Protein AF-A0A7Z9UQJ9-F1 (afdb_monomer_lite)

Foldseek 3Di:
DWDFDDPPADDPPAAKDWPDPADKDWDDQPVCVVPPDWGWIKGQAKTKIKGQADFAKKKKKWKKAFPDDWFFKWKAKPNRTFRGGDIHYSDIDIDIDMDGDDPRMIIIIIHTPDHPGMMITTTMDMDGDDDD

Sequence (132 aa):
MGISVNVDTLYQGQGYGWVTDTQRQLFTSPQRRDQTDLDGICSNQDGVFRVDLPNGRYIVTSTHCNQEQPSKIDLIANGKRYIRNLTLNQHPVTTSYSITITDQKLIQVIHPRQTGKGWGWLNCTIKPMSTE

Secondary structure (DSSP, 8-state):
-EE---TT-B--SSSEEE------EEEE-GGGTTSS--EEEEESSPEEEEEE--SEEEEEEEEEE-SSS-EEEEEEETTEEEEEEEEE-SS-EEEEEEEEESSSEEEEEEEESSTT--EEEEEEEEEEPP--

Radius of gyration: 14.19 Å; chains: 1; bounding box: 37×36×34 Å

pLDDT: mean 84.01, std 14.11, range [41.59, 97.56]

Structure (mmCIF, N/CA/C/O backbone):
data_AF-A0A7Z9UQJ9-F1
#
_entry.id   AF-A0A7Z9UQJ9-F1
#
loop_
_atom_site.group_PDB
_atom_site.id
_atom_site.type_symbol
_atom_site.label_atom_id
_atom_site.label_alt_id
_atom_site.label_comp_id
_atom_site.label_asym_id
_atom_site.label_entity_id
_atom_site.label_seq_id
_atom_site.pdbx_PDB_ins_code
_atom_site.Cartn_x
_atom_site.Cartn_y
_atom_site.Cartn_z
_atom_site.occupancy
_atom_site.B_iso_or_equiv
_atom_site.auth_seq_id
_atom_site.auth_comp_id
_atom_site.auth_asym_id
_atom_site.auth_atom_id
_atom_site.pdbx_PDB_model_num
ATOM 1 N N . MET A 1 1 ? 2.880 8.473 12.421 1.00 51.88 1 MET A N 1
ATOM 2 C CA . MET A 1 1 ? 3.870 7.383 12.524 1.00 51.88 1 MET A CA 1
ATOM 3 C C . MET A 1 1 ? 4.433 7.113 11.133 1.00 51.88 1 MET A C 1
ATOM 5 O O . MET A 1 1 ? 3.650 6.967 10.199 1.00 51.88 1 MET A O 1
ATOM 9 N N . GLY A 1 2 ? 5.755 7.135 10.961 1.00 53.16 2 GLY A N 1
ATOM 10 C CA . GLY A 1 2 ? 6.391 6.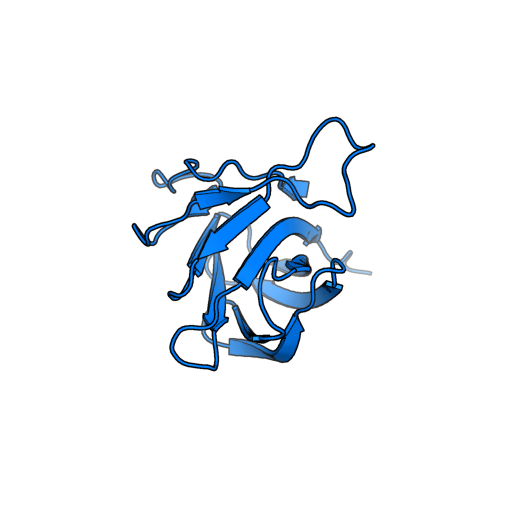639 9.733 1.00 53.16 2 GLY A CA 1
ATOM 11 C C . GLY A 1 2 ? 6.653 5.147 9.893 1.00 53.16 2 GLY A C 1
ATOM 12 O O . GLY A 1 2 ? 7.183 4.762 10.931 1.00 53.16 2 GLY A O 1
ATOM 13 N N . ILE A 1 3 ? 6.236 4.320 8.933 1.00 56.62 3 ILE A N 1
ATOM 14 C CA . ILE A 1 3 ? 6.469 2.876 8.977 1.00 56.62 3 ILE A CA 1
ATOM 15 C C . ILE A 1 3 ? 7.552 2.548 7.943 1.00 56.62 3 ILE A C 1
ATOM 17 O O . ILE A 1 3 ? 7.341 2.698 6.737 1.00 56.62 3 ILE A O 1
ATOM 21 N N . SER A 1 4 ? 8.723 2.144 8.436 1.00 54.44 4 SER A N 1
ATOM 22 C CA . SER A 1 4 ? 9.757 1.481 7.638 1.00 54.44 4 SER A CA 1
ATOM 23 C C . SER A 1 4 ? 9.569 -0.014 7.847 1.00 54.44 4 SER A C 1
ATOM 25 O O . SER A 1 4 ? 9.494 -0.457 8.992 1.00 54.44 4 SER A O 1
ATOM 27 N N . VAL A 1 5 ? 9.383 -0.778 6.777 1.00 54.78 5 VAL A N 1
ATOM 28 C CA . VAL A 1 5 ? 8.952 -2.174 6.882 1.00 54.78 5 VAL A CA 1
ATOM 29 C C . VAL A 1 5 ? 9.960 -3.070 6.198 1.00 54.78 5 VAL A C 1
ATOM 31 O O . VAL A 1 5 ? 10.242 -2.915 5.014 1.00 54.78 5 VAL A O 1
ATOM 34 N N . ASN A 1 6 ? 10.451 -4.033 6.969 1.00 60.66 6 ASN A N 1
ATOM 35 C CA . ASN A 1 6 ? 11.258 -5.138 6.486 1.00 60.66 6 ASN A CA 1
ATOM 36 C C . ASN A 1 6 ? 10.349 -6.149 5.752 1.00 60.66 6 ASN A C 1
ATOM 38 O O . ASN A 1 6 ? 9.208 -6.369 6.174 1.00 60.66 6 ASN A O 1
ATOM 42 N N . VAL A 1 7 ? 10.842 -6.764 4.669 1.00 57.75 7 VAL A N 1
ATOM 43 C CA . VAL A 1 7 ? 10.127 -7.781 3.870 1.00 57.75 7 VAL A CA 1
ATOM 44 C C . VAL A 1 7 ? 9.514 -8.902 4.709 1.00 57.75 7 VAL A C 1
ATOM 46 O O . VAL A 1 7 ? 8.428 -9.383 4.373 1.00 57.75 7 VAL A O 1
ATOM 49 N N . ASP A 1 8 ? 10.159 -9.234 5.829 1.00 61.03 8 ASP A N 1
ATO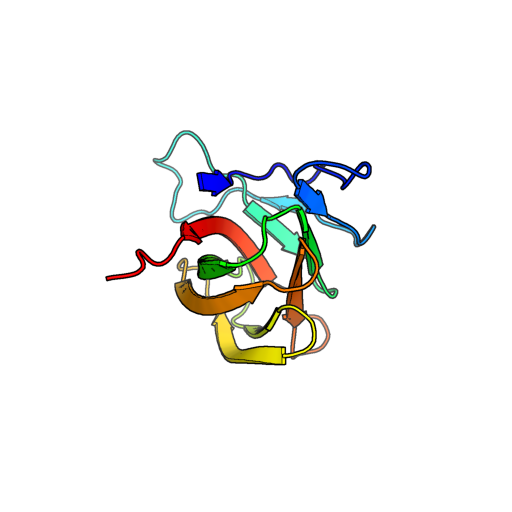M 50 C CA . ASP A 1 8 ? 9.789 -10.334 6.721 1.00 61.03 8 ASP A CA 1
ATOM 51 C C . ASP A 1 8 ? 8.874 -9.902 7.872 1.00 61.03 8 ASP A C 1
ATOM 53 O O . ASP A 1 8 ? 8.549 -10.706 8.747 1.00 61.03 8 ASP A O 1
ATOM 57 N N . THR A 1 9 ? 8.435 -8.637 7.910 1.00 69.50 9 THR A N 1
ATOM 58 C CA . THR A 1 9 ? 7.494 -8.187 8.947 1.00 69.50 9 THR A CA 1
ATOM 59 C C . THR A 1 9 ? 6.108 -8.753 8.652 1.00 69.50 9 THR A C 1
ATOM 61 O O . THR A 1 9 ? 5.262 -8.100 8.037 1.00 69.50 9 THR A O 1
ATOM 64 N N . LEU A 1 10 ? 5.888 -9.999 9.060 1.00 73.75 10 LEU A N 1
ATOM 65 C CA . LEU A 1 10 ? 4.598 -10.670 9.012 1.00 73.75 10 LEU A CA 1
ATOM 66 C C . LEU A 1 10 ? 3.668 -10.078 10.067 1.00 73.75 10 LEU A C 1
ATOM 68 O O . LEU A 1 10 ? 4.075 -9.786 11.192 1.00 73.75 10 LEU A O 1
ATOM 72 N N . TYR A 1 11 ? 2.397 -9.918 9.716 1.00 74.06 11 TYR A N 1
ATOM 73 C CA . TYR A 1 11 ? 1.403 -9.475 10.682 1.00 74.06 11 TYR A CA 1
ATOM 74 C C . TYR A 1 11 ? 1.095 -10.599 11.688 1.00 74.06 11 TYR A C 1
ATOM 76 O O . TYR A 1 11 ? 0.550 -11.636 11.315 1.00 74.06 11 TYR A O 1
ATOM 84 N N . GLN A 1 12 ? 1.400 -10.377 12.971 1.00 77.25 12 GLN A N 1
ATOM 85 C CA . GLN A 1 12 ? 1.244 -11.371 14.050 1.00 77.25 12 GLN A CA 1
ATOM 86 C C . GLN A 1 12 ? 0.036 -11.110 14.974 1.00 77.25 12 GLN A C 1
ATOM 88 O O . GLN A 1 12 ? 0.028 -11.523 16.129 1.00 77.25 12 GLN A O 1
ATOM 93 N N . GLY A 1 13 ? -0.995 -10.409 14.491 1.00 74.12 13 GLY A N 1
ATOM 94 C CA . GLY A 1 13 ? -2.212 -10.132 15.273 1.00 74.12 13 GLY A CA 1
ATOM 95 C C . GLY A 1 13 ? -2.196 -8.826 16.074 1.00 74.12 13 GLY A C 1
ATOM 96 O O . GLY A 1 13 ? -3.223 -8.468 16.641 1.00 74.12 13 GLY A O 1
ATOM 97 N N . GLN A 1 14 ? -1.070 -8.108 16.090 1.00 76.38 14 GLN A N 1
ATOM 98 C CA . GLN A 1 14 ? -0.948 -6.761 16.649 1.00 76.38 14 GLN A CA 1
ATOM 99 C C . GLN A 1 14 ? 0.074 -5.926 15.863 1.00 76.38 14 GLN A C 1
ATOM 101 O O . GLN A 1 14 ? 1.062 -6.460 15.356 1.00 76.38 14 GLN A O 1
ATOM 106 N N . GLY A 1 15 ? -0.135 -4.611 15.792 1.00 86.38 15 GLY A N 1
ATOM 107 C CA . GLY A 1 15 ? 0.819 -3.671 15.199 1.00 86.38 15 GLY A CA 1
ATOM 108 C C . GLY A 1 15 ? 0.663 -3.559 13.685 1.00 86.38 15 GLY A C 1
ATOM 109 O O . GLY A 1 15 ? -0.360 -3.079 13.204 1.00 86.38 15 GLY A O 1
ATOM 110 N N . TYR A 1 16 ? 1.680 -3.942 12.917 1.00 87.06 16 TYR A N 1
ATOM 111 C CA . TYR A 1 16 ? 1.648 -3.867 11.456 1.00 87.06 16 TYR A CA 1
ATOM 112 C C . TYR A 1 16 ? 2.426 -5.008 10.807 1.00 87.06 16 TYR A C 1
ATOM 114 O O . TYR A 1 16 ? 3.330 -5.572 11.417 1.00 87.06 16 TYR A O 1
ATOM 122 N N . GLY A 1 17 ? 2.087 -5.337 9.562 1.00 86.75 17 GLY A N 1
ATOM 123 C CA . GLY A 1 17 ? 2.817 -6.336 8.792 1.00 86.75 17 GLY A CA 1
ATOM 124 C C . GLY A 1 17 ? 2.109 -6.786 7.519 1.00 86.75 17 GLY A C 1
ATOM 125 O O . GLY A 1 17 ? 0.964 -6.419 7.238 1.00 86.75 17 GLY A O 1
ATOM 126 N N . TRP A 1 18 ? 2.804 -7.609 6.746 1.00 85.75 18 TRP A N 1
ATOM 127 C CA . TRP A 1 18 ? 2.269 -8.271 5.563 1.00 85.75 18 TRP A CA 1
ATOM 128 C C . TRP A 1 18 ? 1.357 -9.429 5.964 1.00 85.75 18 TRP A C 1
ATOM 130 O O . TRP A 1 18 ? 1.699 -10.234 6.828 1.00 85.75 18 TRP A O 1
ATOM 140 N N . VAL A 1 19 ? 0.181 -9.488 5.340 1.00 83.81 19 VAL A N 1
ATOM 141 C CA . VAL A 1 19 ? -0.811 -10.558 5.542 1.00 83.81 19 VAL A CA 1
ATOM 142 C C . VAL A 1 19 ? -0.635 -11.660 4.507 1.00 83.81 19 VAL A C 1
ATOM 144 O O . VAL A 1 19 ? -0.829 -12.834 4.800 1.00 83.81 19 VAL A O 1
ATOM 147 N N . THR A 1 20 ? -0.295 -11.288 3.276 1.00 73.25 20 THR A N 1
ATOM 148 C CA . THR A 1 20 ? -0.033 -12.258 2.217 1.00 73.25 20 THR A CA 1
ATOM 149 C C . THR A 1 20 ? 1.299 -12.956 2.449 1.00 73.25 20 THR A C 1
ATOM 151 O O . THR A 1 20 ? 2.275 -12.304 2.800 1.00 73.25 20 THR A O 1
ATOM 154 N N . ASP A 1 21 ? 1.391 -14.242 2.127 1.00 64.69 21 ASP A N 1
ATOM 155 C CA . ASP A 1 21 ? 2.668 -14.968 2.008 1.00 64.69 21 ASP A CA 1
ATOM 156 C C . ASP A 1 21 ? 3.236 -14.884 0.577 1.00 64.69 21 ASP A C 1
ATOM 158 O O . ASP A 1 21 ? 3.913 -15.776 0.078 1.00 64.69 21 ASP A O 1
ATOM 162 N N . THR A 1 22 ? 2.872 -13.825 -0.157 1.00 64.88 22 THR A N 1
ATOM 163 C CA . THR A 1 22 ? 3.349 -13.624 -1.527 1.00 64.88 22 THR A CA 1
ATOM 164 C C . THR A 1 22 ? 4.869 -13.595 -1.546 1.00 64.88 22 THR A C 1
ATOM 166 O O . THR A 1 22 ? 5.480 -12.976 -0.673 1.00 64.88 22 THR A O 1
ATOM 169 N N . GLN A 1 23 ? 5.470 -14.259 -2.542 1.00 67.19 23 GLN A N 1
ATOM 170 C CA . GLN A 1 23 ? 6.917 -14.234 -2.736 1.00 67.19 23 GLN A CA 1
ATOM 171 C C . GLN A 1 23 ? 7.333 -12.775 -2.930 1.00 67.19 23 GLN A C 1
ATOM 173 O O . GLN A 1 23 ? 7.045 -12.150 -3.958 1.00 67.19 23 GLN A O 1
ATOM 178 N N . ARG A 1 24 ? 7.934 -12.217 -1.881 1.00 77.12 24 ARG A N 1
ATOM 179 C CA . ARG A 1 24 ? 8.467 -10.864 -1.842 1.00 77.12 24 ARG A CA 1
ATOM 180 C C . ARG A 1 24 ? 9.971 -10.954 -1.726 1.00 77.12 24 ARG A C 1
ATOM 182 O O . ARG A 1 24 ? 10.492 -11.820 -1.030 1.00 77.12 24 ARG A O 1
ATOM 189 N N . GLN A 1 25 ? 10.654 -10.058 -2.417 1.00 77.31 25 GLN A N 1
ATOM 190 C CA . GLN A 1 25 ? 12.108 -9.994 -2.407 1.00 77.31 25 GLN A CA 1
ATOM 191 C C . GLN A 1 25 ? 12.541 -8.616 -1.931 1.00 77.31 25 GLN A C 1
ATOM 193 O O . GLN A 1 25 ? 11.917 -7.613 -2.290 1.00 77.31 25 GLN A O 1
ATOM 198 N N . LEU A 1 26 ? 13.597 -8.578 -1.117 1.00 76.19 26 LEU A N 1
ATOM 199 C CA . LEU A 1 26 ? 14.300 -7.334 -0.829 1.00 76.19 26 LEU A CA 1
ATOM 200 C C . LEU A 1 26 ? 15.008 -6.866 -2.090 1.00 76.19 26 LEU A C 1
ATOM 202 O O . LEU A 1 26 ? 15.568 -7.667 -2.841 1.00 76.19 26 LEU A O 1
ATOM 206 N N . PHE A 1 27 ? 15.016 -5.559 -2.294 1.00 74.31 27 PHE A N 1
ATOM 207 C CA . PHE A 1 27 ? 15.817 -4.954 -3.335 1.00 74.31 27 PHE A CA 1
ATOM 208 C C . PHE A 1 27 ? 16.363 -3.606 -2.893 1.00 74.31 27 PHE A C 1
ATOM 210 O O . PHE A 1 27 ? 15.663 -2.801 -2.284 1.00 74.31 27 PHE A O 1
ATOM 217 N N . THR A 1 28 ? 17.583 -3.293 -3.311 1.00 71.12 28 THR A N 1
ATOM 218 C CA . THR A 1 28 ? 18.135 -1.952 -3.135 1.00 71.12 28 THR A CA 1
ATOM 219 C C . THR A 1 28 ? 17.713 -1.073 -4.309 1.00 71.12 28 THR A C 1
ATOM 221 O O . THR A 1 28 ? 17.970 -1.386 -5.476 1.00 71.12 28 THR A O 1
ATOM 224 N N . SER A 1 29 ? 17.036 0.043 -4.031 1.00 69.12 29 SER A N 1
ATOM 225 C CA . SER A 1 29 ? 16.651 0.989 -5.082 1.00 69.12 29 SER A CA 1
ATOM 226 C C . SER A 1 29 ? 17.894 1.717 -5.625 1.00 69.12 29 SER A C 1
ATOM 228 O O . SER A 1 29 ? 18.535 2.450 -4.868 1.00 69.12 29 SER A O 1
ATOM 230 N N . PRO A 1 30 ? 18.234 1.611 -6.929 1.00 63.59 30 PRO A N 1
ATOM 231 C CA . PRO A 1 30 ? 19.453 2.216 -7.482 1.00 63.59 30 PRO A CA 1
ATOM 232 C C . PRO A 1 30 ? 19.509 3.740 -7.338 1.00 63.59 30 PRO A C 1
ATOM 234 O O . PRO A 1 30 ? 20.599 4.308 -7.356 1.00 63.59 30 PRO A O 1
ATOM 237 N N . GLN A 1 31 ? 18.336 4.370 -7.213 1.00 65.44 31 GLN A N 1
ATOM 238 C CA . GLN A 1 31 ? 18.117 5.815 -7.094 1.00 65.44 31 GLN A CA 1
ATOM 239 C C . GLN A 1 31 ? 18.182 6.320 -5.641 1.00 65.44 31 GLN A C 1
ATOM 241 O O . GLN A 1 31 ? 17.943 7.497 -5.389 1.00 65.44 31 GLN A O 1
ATOM 246 N N . ARG A 1 32 ? 18.452 5.435 -4.670 1.00 61.53 32 ARG A N 1
ATOM 247 C CA . ARG A 1 32 ? 18.608 5.772 -3.244 1.00 61.53 32 ARG A CA 1
ATOM 248 C C . ARG A 1 32 ? 19.922 5.250 -2.655 1.00 61.53 32 ARG A C 1
ATOM 250 O O . ARG A 1 32 ? 20.024 5.121 -1.446 1.00 61.53 32 ARG A O 1
ATOM 257 N N . ARG A 1 33 ? 20.926 4.969 -3.497 1.00 55.00 33 ARG A N 1
ATOM 258 C CA . ARG A 1 33 ? 22.218 4.384 -3.086 1.00 55.00 33 ARG A CA 1
ATOM 259 C C . ARG A 1 33 ? 22.961 5.169 -1.998 1.00 55.00 33 ARG A C 1
ATOM 261 O O . ARG A 1 33 ? 23.724 4.565 -1.259 1.00 55.00 33 ARG A O 1
ATOM 268 N N . ASP A 1 34 ? 22.692 6.467 -1.872 1.00 55.56 34 ASP A N 1
ATOM 269 C CA . ASP A 1 34 ? 23.322 7.340 -0.874 1.00 55.56 34 ASP A CA 1
ATOM 270 C C . ASP A 1 34 ? 22.526 7.429 0.447 1.00 55.56 34 ASP A C 1
ATOM 272 O O . ASP A 1 34 ? 22.916 8.150 1.364 1.00 55.56 34 ASP A O 1
ATOM 276 N N . GLN A 1 35 ? 21.393 6.721 0.558 1.00 55.69 35 GLN A N 1
ATOM 277 C CA . GLN A 1 35 ? 20.610 6.588 1.788 1.00 55.69 35 GLN A CA 1
ATOM 278 C C . GLN A 1 35 ? 20.927 5.225 2.419 1.00 55.69 35 GLN A C 1
ATOM 280 O O . GLN A 1 35 ? 20.682 4.185 1.818 1.00 55.69 35 GLN A O 1
ATOM 285 N N . THR A 1 36 ? 21.498 5.239 3.626 1.00 46.28 36 THR A N 1
ATOM 286 C CA . THR A 1 36 ? 21.995 4.056 4.364 1.00 46.28 36 THR A CA 1
ATOM 287 C C . THR A 1 36 ? 20.927 3.039 4.754 1.00 46.28 36 THR A C 1
ATOM 289 O O . THR A 1 36 ? 21.264 1.912 5.085 1.00 46.28 36 THR A O 1
ATOM 292 N N . ASP A 1 37 ? 19.661 3.420 4.674 1.00 50.44 37 ASP A N 1
ATOM 293 C CA . ASP A 1 37 ? 18.521 2.528 4.785 1.00 50.44 37 ASP A CA 1
ATOM 294 C C . ASP A 1 37 ? 17.674 2.759 3.544 1.00 50.44 37 ASP A C 1
ATOM 296 O O . ASP A 1 37 ? 17.425 3.916 3.197 1.00 50.44 37 ASP A O 1
ATOM 300 N N . LEU A 1 38 ? 17.244 1.683 2.887 1.00 56.66 38 LEU A N 1
ATOM 301 C CA . LEU A 1 38 ? 15.914 1.484 2.296 1.00 56.66 38 LEU A CA 1
ATOM 302 C C . LEU A 1 38 ? 16.023 0.388 1.234 1.00 56.66 38 LEU A C 1
ATOM 304 O O . LEU A 1 38 ? 15.917 0.631 0.025 1.00 56.66 38 LEU A O 1
ATOM 308 N N . ASP A 1 39 ? 16.201 -0.837 1.717 1.00 68.75 39 ASP A N 1
ATOM 309 C CA . ASP A 1 39 ? 15.747 -1.984 0.954 1.00 68.75 39 ASP A CA 1
ATOM 310 C C . ASP A 1 39 ? 14.228 -1.863 0.798 1.00 68.75 39 ASP A C 1
ATOM 312 O O . ASP A 1 39 ? 13.477 -1.699 1.762 1.00 68.75 39 ASP A O 1
ATOM 316 N N . GLY A 1 40 ? 13.783 -1.843 -0.450 1.00 77.62 40 GLY A N 1
ATOM 317 C CA . GLY A 1 40 ? 12.384 -1.969 -0.795 1.00 77.62 40 GLY A CA 1
ATOM 318 C C . GLY A 1 40 ? 11.991 -3.430 -0.845 1.00 77.62 40 GLY A C 1
ATOM 319 O O . GLY A 1 40 ? 12.835 -4.324 -0.881 1.00 77.62 40 GLY A O 1
ATOM 320 N N . ILE A 1 41 ? 10.692 -3.670 -0.923 1.00 85.69 41 ILE A N 1
ATOM 321 C CA . ILE A 1 41 ? 10.172 -5.008 -1.175 1.00 85.69 41 ILE A CA 1
ATOM 322 C C . ILE A 1 41 ? 9.437 -5.007 -2.502 1.00 85.69 41 ILE A C 1
ATOM 324 O O . ILE A 1 41 ? 8.695 -4.063 -2.796 1.00 85.69 41 ILE A O 1
ATOM 328 N N . CYS A 1 42 ? 9.630 -6.040 -3.307 1.00 86.88 42 CYS A N 1
ATOM 329 C CA . CYS A 1 42 ? 8.935 -6.171 -4.577 1.00 86.88 42 CYS A CA 1
ATOM 330 C C . CYS A 1 42 ? 8.165 -7.480 -4.686 1.00 86.88 42 CYS A C 1
ATOM 332 O O . CYS A 1 42 ? 8.509 -8.481 -4.060 1.00 86.88 42 CYS A O 1
ATOM 334 N N . SER A 1 43 ? 7.100 -7.457 -5.483 1.00 88.19 43 SER A N 1
ATOM 335 C CA . SER A 1 43 ? 6.363 -8.648 -5.898 1.00 88.19 43 SER A CA 1
ATOM 336 C C . SER A 1 43 ? 5.624 -8.381 -7.206 1.00 88.19 43 SER A C 1
ATOM 338 O O . SER A 1 43 ? 5.362 -7.234 -7.570 1.00 88.19 43 SER A O 1
ATOM 340 N N . ASN A 1 44 ? 5.262 -9.447 -7.914 1.00 89.56 44 ASN A N 1
ATOM 341 C CA . ASN A 1 44 ? 4.364 -9.408 -9.070 1.00 89.56 44 ASN A CA 1
ATOM 342 C C . ASN A 1 44 ? 2.935 -9.875 -8.751 1.00 89.56 44 ASN A C 1
ATOM 344 O O . ASN A 1 44 ? 2.079 -9.867 -9.635 1.00 89.56 44 ASN A O 1
ATOM 348 N N . GLN A 1 45 ? 2.678 -10.246 -7.497 1.00 90.56 45 GLN A N 1
ATOM 349 C CA . GLN A 1 45 ? 1.365 -10.613 -6.976 1.00 90.56 45 GLN A CA 1
ATOM 350 C C . GLN A 1 45 ? 0.779 -9.473 -6.138 1.00 90.56 45 GLN A C 1
ATOM 352 O O . GLN A 1 45 ? 1.463 -8.493 -5.839 1.00 90.56 45 GLN A O 1
ATOM 357 N N . ASP A 1 46 ? -0.481 -9.600 -5.726 1.00 91.88 46 ASP A N 1
ATOM 358 C CA . ASP A 1 46 ? -1.094 -8.644 -4.806 1.00 91.88 46 ASP A CA 1
ATOM 359 C C . ASP A 1 46 ? -0.324 -8.597 -3.478 1.00 91.88 46 ASP A C 1
ATOM 361 O O . ASP A 1 46 ? -0.062 -9.621 -2.848 1.00 91.88 46 ASP A O 1
ATOM 365 N N . GLY A 1 47 ? 0.039 -7.395 -3.037 1.00 91.31 47 GLY A N 1
ATOM 366 C CA . GLY A 1 47 ? 0.610 -7.176 -1.711 1.00 91.31 47 GLY A CA 1
ATOM 367 C C . GLY A 1 47 ? -0.464 -6.712 -0.746 1.00 91.31 47 GLY A C 1
ATOM 368 O O . GLY A 1 47 ? -1.061 -5.668 -0.993 1.00 91.31 47 GLY A O 1
ATOM 369 N N . VAL A 1 48 ? -0.685 -7.430 0.358 1.00 92.12 48 VAL A N 1
ATOM 370 C CA . VAL A 1 48 ? -1.629 -7.006 1.405 1.00 92.12 48 VAL A CA 1
ATOM 371 C C . VAL A 1 48 ? -0.870 -6.640 2.673 1.00 92.12 48 VAL A C 1
ATOM 373 O O . VAL A 1 48 ? -0.306 -7.509 3.339 1.00 92.12 48 VAL A O 1
ATOM 376 N N . PHE A 1 49 ? -0.897 -5.357 3.023 1.00 90.75 49 PHE A N 1
ATOM 377 C CA . PHE A 1 49 ? -0.293 -4.812 4.232 1.00 90.75 49 PHE A CA 1
ATOM 378 C C . PHE A 1 49 ? -1.379 -4.384 5.218 1.00 90.75 49 PHE A C 1
ATOM 380 O O . PHE A 1 49 ? -2.310 -3.657 4.859 1.00 90.75 49 PHE A O 1
ATOM 387 N N . ARG A 1 50 ? -1.270 -4.838 6.466 1.00 92.62 50 ARG A N 1
ATOM 388 C CA . ARG A 1 50 ? -2.213 -4.528 7.539 1.00 92.62 50 ARG A CA 1
ATOM 389 C C . ARG A 1 50 ? -1.535 -3.710 8.628 1.00 92.62 50 ARG A C 1
ATOM 391 O O . ARG A 1 50 ? -0.396 -3.977 8.995 1.00 92.62 50 ARG A O 1
ATOM 398 N N . VAL A 1 51 ? -2.277 -2.751 9.168 1.00 91.56 51 VAL A N 1
ATOM 399 C CA . VAL A 1 51 ? -1.905 -1.944 10.331 1.00 91.56 51 VAL A CA 1
ATOM 400 C C . VAL A 1 51 ? -3.105 -1.874 11.263 1.00 91.56 51 VAL A C 1
ATOM 402 O O . VAL A 1 51 ? -4.190 -1.482 10.832 1.00 91.56 51 VAL A O 1
ATOM 405 N N . ASP A 1 52 ? -2.922 -2.222 12.528 1.00 92.56 52 ASP A N 1
ATOM 406 C CA . ASP A 1 52 ? -3.893 -1.909 13.569 1.00 92.56 52 ASP A CA 1
ATOM 407 C C . ASP A 1 52 ? -3.782 -0.418 13.888 1.00 92.56 52 ASP A C 1
ATOM 409 O O . ASP A 1 52 ? -2.707 0.111 14.184 1.00 92.56 52 ASP A O 1
ATOM 413 N N . LEU A 1 53 ? -4.895 0.288 13.726 1.00 92.44 53 LEU A N 1
ATOM 414 C CA . LEU A 1 53 ? -4.925 1.742 13.697 1.00 92.44 53 LEU A CA 1
ATOM 415 C C . LEU A 1 53 ? -6.236 2.219 14.321 1.00 92.44 53 LEU A C 1
ATOM 417 O O . LEU A 1 53 ? -7.283 1.796 13.840 1.00 92.44 53 LEU A O 1
ATOM 421 N N . PRO A 1 54 ? -6.222 3.085 15.350 1.00 94.06 54 PRO A N 1
ATOM 422 C CA . PRO A 1 54 ? -7.448 3.556 15.985 1.00 94.06 54 PRO A CA 1
ATOM 423 C C . PRO A 1 54 ? -8.441 4.170 14.996 1.00 94.06 54 PRO A C 1
ATOM 425 O O . PRO A 1 54 ? -8.084 4.623 13.908 1.00 94.06 54 PRO A O 1
ATOM 428 N N . ASN A 1 55 ? -9.707 4.215 15.402 1.00 95.88 55 ASN A N 1
ATOM 429 C CA . ASN A 1 55 ? -10.728 4.883 14.610 1.00 95.88 55 ASN A CA 1
ATOM 430 C C . ASN A 1 55 ? -10.420 6.378 14.496 1.00 95.88 55 ASN A C 1
ATOM 432 O O . ASN A 1 55 ? -10.056 7.027 15.475 1.00 95.88 55 ASN A O 1
ATOM 436 N N . GLY A 1 56 ? -10.575 6.927 13.295 1.00 95.25 56 GLY A N 1
ATOM 437 C CA . GLY A 1 56 ? -10.200 8.309 13.014 1.00 95.25 56 GLY A CA 1
ATOM 438 C C . GLY A 1 56 ? -9.957 8.566 11.534 1.00 95.25 56 GLY A C 1
ATOM 439 O O . GLY A 1 56 ? -10.091 7.672 10.698 1.00 95.25 56 GLY A O 1
ATOM 440 N N . ARG A 1 57 ? -9.606 9.807 11.195 1.00 96.38 57 ARG A N 1
ATOM 441 C CA . ARG A 1 57 ? -9.226 10.194 9.831 1.00 96.38 57 ARG A CA 1
ATOM 442 C C . ARG A 1 57 ? -7.713 10.279 9.714 1.00 96.38 57 ARG A C 1
ATOM 444 O O . ARG A 1 57 ? -7.056 10.857 10.575 1.00 96.38 57 ARG A O 1
ATOM 451 N N . TYR A 1 58 ? -7.174 9.735 8.631 1.00 96.00 58 TYR A N 1
ATOM 452 C CA . TYR A 1 58 ? -5.737 9.648 8.397 1.00 96.00 58 TYR A CA 1
ATOM 453 C C . TYR A 1 58 ? -5.385 10.010 6.959 1.00 96.00 58 TYR A C 1
ATOM 455 O O . TYR A 1 58 ? -6.163 9.760 6.038 1.00 96.00 58 TYR A O 1
ATOM 463 N N . ILE A 1 59 ? -4.180 10.542 6.771 1.00 96.19 59 ILE A N 1
ATOM 464 C CA . ILE A 1 59 ? -3.495 10.598 5.481 1.00 96.19 59 ILE A CA 1
ATOM 465 C C . ILE A 1 59 ? -2.513 9.433 5.438 1.00 96.19 59 ILE A C 1
ATOM 467 O O . ILE A 1 59 ? -1.642 9.307 6.305 1.00 96.19 59 ILE A O 1
ATOM 471 N N . VAL A 1 60 ? -2.663 8.596 4.418 1.00 94.88 60 VAL A N 1
ATOM 472 C CA . VAL A 1 60 ? -1.735 7.517 4.092 1.00 94.88 60 VAL A CA 1
ATOM 473 C C . VAL A 1 60 ? -0.885 7.977 2.921 1.00 94.88 60 VAL A C 1
ATOM 475 O O . VAL A 1 60 ? -1.427 8.333 1.878 1.00 94.88 60 VAL A O 1
ATOM 478 N N . THR A 1 61 ? 0.432 7.965 3.092 1.00 93.75 61 THR A N 1
ATOM 479 C CA . THR A 1 61 ? 1.421 8.305 2.068 1.00 93.75 61 THR A CA 1
ATOM 480 C C . THR A 1 61 ? 2.268 7.078 1.777 1.00 93.75 61 THR A C 1
ATOM 482 O O . THR A 1 61 ? 2.952 6.593 2.672 1.00 93.75 61 THR A O 1
ATOM 485 N N . SER A 1 62 ? 2.248 6.588 0.541 1.00 91.81 62 SER A N 1
ATOM 486 C CA . SER A 1 62 ? 2.961 5.378 0.128 1.00 91.81 62 SER A CA 1
ATOM 487 C C . SER A 1 62 ? 3.898 5.673 -1.038 1.00 91.81 62 SER A C 1
ATOM 489 O O . SER A 1 62 ? 3.511 6.365 -1.988 1.00 91.81 62 SER A O 1
ATOM 491 N N . THR A 1 63 ? 5.125 5.154 -0.969 1.00 91.31 63 THR A N 1
ATOM 492 C CA . THR A 1 63 ? 6.138 5.329 -2.018 1.00 91.31 63 THR A CA 1
ATOM 493 C C . THR A 1 63 ? 6.433 4.012 -2.711 1.00 91.31 63 THR A C 1
ATOM 495 O O . THR A 1 63 ? 6.769 3.017 -2.068 1.00 91.31 63 THR A O 1
ATOM 498 N N . HIS A 1 64 ? 6.361 4.037 -4.038 1.00 91.94 64 HIS A N 1
ATOM 499 C CA . HIS A 1 64 ? 6.528 2.868 -4.889 1.00 91.94 64 HIS A CA 1
ATOM 500 C C . HI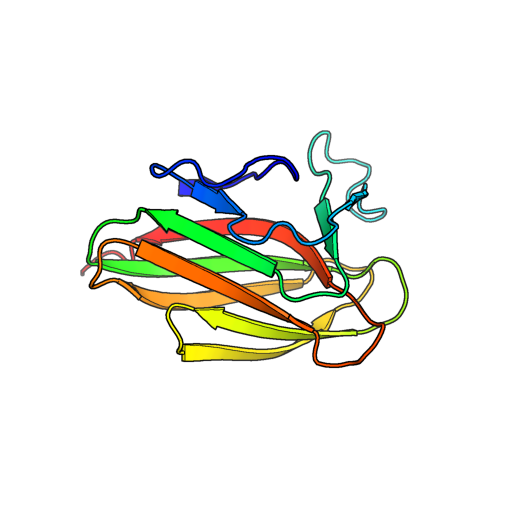S A 1 64 ? 7.537 3.125 -6.002 1.00 91.94 64 HIS A C 1
ATOM 502 O O . HIS A 1 64 ? 7.731 4.260 -6.425 1.00 91.94 64 HIS A O 1
ATOM 508 N N . CYS A 1 65 ? 8.145 2.070 -6.522 1.00 90.75 65 CYS A N 1
ATOM 509 C CA . CYS A 1 65 ? 8.920 2.108 -7.760 1.00 90.75 65 CYS A CA 1
ATOM 510 C C . CYS A 1 65 ? 8.778 0.771 -8.491 1.00 90.75 65 CYS A C 1
ATOM 512 O O . CYS A 1 65 ? 8.078 -0.126 -8.029 1.00 90.75 65 CYS A O 1
ATOM 514 N N . ASN A 1 66 ? 9.415 0.629 -9.643 1.00 88.00 66 ASN A N 1
ATOM 515 C CA . ASN A 1 66 ? 9.621 -0.662 -10.281 1.00 88.00 66 ASN A CA 1
ATOM 516 C C . ASN A 1 66 ? 11.055 -0.721 -10.814 1.00 88.00 66 ASN A C 1
ATOM 518 O O . ASN A 1 66 ? 11.493 0.210 -11.485 1.00 88.00 66 ASN A O 1
ATOM 522 N N . GLN A 1 67 ? 11.787 -1.786 -10.491 1.00 77.31 67 GLN A N 1
ATOM 523 C CA . GLN A 1 67 ? 13.178 -1.955 -10.915 1.00 77.31 67 GLN A CA 1
ATOM 524 C C . GLN A 1 67 ? 13.315 -2.394 -12.375 1.00 77.31 67 GLN A C 1
ATOM 526 O O . GLN A 1 67 ? 14.324 -2.094 -13.014 1.00 77.31 67 GLN A O 1
ATOM 531 N N . GLU A 1 68 ? 12.304 -3.084 -12.896 1.00 79.12 68 GLU A N 1
ATOM 532 C CA . GLU A 1 68 ? 12.327 -3.657 -14.235 1.00 79.12 68 GLU A CA 1
ATOM 533 C C . GLU A 1 68 ? 11.716 -2.679 -15.253 1.00 79.12 68 GLU A C 1
ATOM 535 O O . GLU A 1 68 ? 12.180 -1.552 -15.433 1.00 79.12 68 GLU A O 1
ATOM 540 N N . GLN A 1 69 ? 10.659 -3.102 -15.944 1.00 83.00 69 GLN A N 1
ATOM 541 C CA . GLN A 1 69 ? 9.943 -2.294 -16.919 1.00 83.00 69 GLN A CA 1
ATOM 542 C C . GLN A 1 69 ? 8.838 -1.470 -16.258 1.00 83.00 69 GLN A C 1
ATOM 544 O O . GLN A 1 69 ? 8.247 -1.926 -15.281 1.00 83.00 69 GLN A O 1
ATOM 549 N N . PRO A 1 70 ? 8.438 -0.331 -16.851 1.00 88.50 70 PRO A N 1
ATOM 550 C CA . PRO A 1 70 ? 7.284 0.419 -16.383 1.00 88.50 70 PRO A CA 1
ATOM 551 C C . PRO A 1 70 ? 6.053 -0.468 -16.176 1.00 88.50 70 PRO A C 1
ATOM 553 O O . PRO A 1 70 ? 5.678 -1.258 -17.059 1.00 88.50 70 PRO A O 1
ATOM 556 N N . SER A 1 71 ? 5.421 -0.325 -15.015 1.00 93.88 71 SER A N 1
ATOM 557 C CA . SER A 1 71 ? 4.215 -1.061 -14.630 1.00 93.88 71 SER A CA 1
ATOM 558 C C . SER A 1 71 ? 3.142 -0.118 -14.107 1.00 93.88 71 SER A C 1
ATOM 560 O O . SER A 1 71 ? 3.360 1.089 -13.975 1.00 93.88 71 SER A O 1
ATOM 562 N N . LYS A 1 72 ? 1.949 -0.655 -13.852 1.00 95.88 72 LYS A N 1
ATOM 563 C CA . LYS A 1 72 ? 0.844 0.101 -13.270 1.00 95.88 72 LYS A CA 1
ATOM 564 C C . LYS A 1 72 ? 0.229 -0.652 -12.110 1.00 95.88 72 LYS A C 1
ATOM 566 O O . LYS A 1 72 ? -0.050 -1.845 -12.238 1.00 95.88 72 LYS A O 1
ATOM 571 N N . ILE A 1 73 ? -0.048 0.070 -11.031 1.00 96.50 73 ILE A N 1
ATOM 572 C CA . ILE A 1 73 ? -0.732 -0.466 -9.854 1.00 96.50 73 ILE A CA 1
ATOM 573 C C . ILE A 1 73 ? -2.004 0.308 -9.523 1.00 96.50 73 ILE A C 1
ATOM 575 O O . ILE A 1 73 ? -2.158 1.479 -9.881 1.00 96.50 73 ILE A O 1
ATOM 579 N N . ASP A 1 74 ? -2.894 -0.356 -8.797 1.00 97.38 74 ASP A N 1
ATOM 580 C CA . ASP A 1 74 ? -3.944 0.281 -8.012 1.00 97.38 74 ASP A CA 1
ATOM 581 C C . ASP A 1 74 ? -3.588 0.199 -6.519 1.00 97.38 74 ASP A C 1
ATOM 583 O O . ASP A 1 74 ? -3.050 -0.811 -6.060 1.00 97.38 74 ASP A O 1
ATOM 587 N N . LEU A 1 75 ? -3.933 1.246 -5.762 1.00 97.19 75 LEU A N 1
ATOM 588 C CA . LEU A 1 75 ? -3.920 1.225 -4.298 1.00 97.19 75 LEU A CA 1
ATOM 589 C C . LEU A 1 75 ? -5.354 1.173 -3.786 1.00 97.19 75 LEU A C 1
ATOM 591 O O . LEU A 1 75 ? -6.161 2.082 -4.028 1.00 97.19 75 LEU A O 1
ATOM 595 N N . ILE A 1 76 ? -5.661 0.096 -3.074 1.00 97.44 76 ILE A N 1
ATOM 596 C CA . ILE A 1 76 ? -6.970 -0.169 -2.485 1.00 97.44 76 ILE A CA 1
ATOM 597 C C . ILE A 1 76 ? -6.784 -0.191 -0.972 1.00 97.44 76 ILE A C 1
ATOM 599 O O . ILE A 1 76 ? -5.879 -0.848 -0.478 1.00 97.44 76 ILE A O 1
ATOM 603 N N . ALA A 1 77 ? -7.617 0.528 -0.230 1.00 96.81 77 ALA A N 1
ATOM 604 C CA . ALA A 1 77 ? -7.574 0.547 1.224 1.00 96.81 77 ALA A CA 1
ATOM 605 C C . ALA A 1 77 ? -8.961 0.263 1.798 1.00 96.81 77 ALA A C 1
ATOM 607 O O . ALA A 1 77 ? -9.937 0.889 1.382 1.00 96.81 77 ALA A O 1
ATOM 608 N N . ASN A 1 78 ? -9.050 -0.703 2.717 1.00 96.69 78 ASN A N 1
ATOM 609 C CA . ASN A 1 78 ? -10.303 -1.171 3.327 1.00 96.69 78 ASN A CA 1
ATOM 610 C C . ASN A 1 78 ? -11.424 -1.405 2.289 1.00 96.69 78 ASN A C 1
ATOM 612 O O . ASN A 1 78 ? -12.552 -0.950 2.448 1.00 96.69 78 ASN A O 1
ATOM 616 N N . GLY A 1 79 ? -11.086 -2.066 1.175 1.00 94.81 79 GLY A N 1
ATOM 617 C CA . GLY A 1 79 ? -12.023 -2.391 0.091 1.00 94.81 79 GLY A CA 1
ATOM 618 C C . GLY A 1 79 ? -12.333 -1.249 -0.887 1.00 94.81 79 GLY A C 1
ATOM 619 O O . GLY A 1 79 ? -12.935 -1.494 -1.932 1.00 94.81 79 GLY A O 1
ATOM 620 N N . LYS A 1 80 ? -11.886 -0.014 -0.621 1.00 97.06 80 LYS A N 1
ATOM 621 C CA . LYS A 1 80 ? -12.076 1.135 -1.518 1.00 97.06 80 LYS A CA 1
ATOM 622 C C . LYS A 1 80 ? -10.808 1.436 -2.312 1.00 97.06 80 LYS A C 1
ATOM 624 O O . LYS A 1 80 ? -9.729 1.586 -1.750 1.00 97.06 80 LYS A O 1
ATOM 629 N N . ARG A 1 81 ? -10.930 1.580 -3.633 1.00 97.12 81 ARG A N 1
ATOM 630 C CA . ARG A 1 81 ? -9.820 2.014 -4.495 1.00 97.12 81 ARG A CA 1
ATOM 631 C C . ARG A 1 81 ? -9.598 3.523 -4.349 1.00 97.12 81 ARG A C 1
ATOM 633 O O . ARG A 1 81 ? -10.525 4.295 -4.587 1.00 97.12 81 ARG A O 1
ATOM 640 N N . TYR A 1 82 ? -8.382 3.926 -3.986 1.00 97.56 82 TYR A N 1
ATOM 641 C CA . TYR A 1 82 ? -8.002 5.329 -3.774 1.00 97.56 82 TYR A CA 1
ATOM 642 C C . TYR A 1 82 ? -7.131 5.876 -4.895 1.00 97.5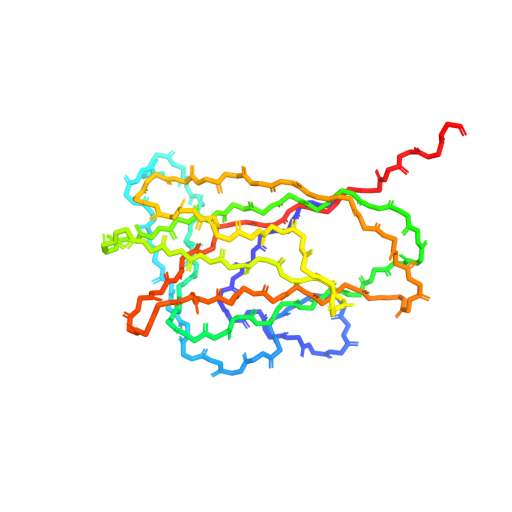6 82 TYR A C 1
ATOM 644 O O . TYR A 1 82 ? -7.416 6.943 -5.430 1.00 97.56 82 TYR A O 1
ATOM 652 N N . ILE A 1 83 ? -6.100 5.126 -5.281 1.00 97.06 83 ILE A N 1
ATOM 653 C CA . ILE A 1 83 ? -5.245 5.471 -6.415 1.00 97.06 83 ILE A CA 1
ATOM 654 C C . ILE A 1 83 ? -5.476 4.423 -7.492 1.00 97.06 83 ILE A C 1
ATOM 656 O O . ILE A 1 83 ? -5.413 3.222 -7.225 1.00 97.06 83 ILE A O 1
ATOM 660 N N . ARG A 1 84 ? -5.772 4.877 -8.710 1.00 96.12 84 ARG A N 1
ATOM 661 C CA . ARG A 1 84 ? -5.982 4.008 -9.866 1.00 96.12 84 ARG A CA 1
ATOM 662 C C . ARG A 1 84 ? -4.889 4.255 -10.889 1.00 96.12 84 ARG A C 1
ATOM 664 O O . ARG A 1 84 ? -4.619 5.407 -11.218 1.00 96.12 84 ARG A O 1
ATOM 671 N N . ASN A 1 85 ? -4.367 3.181 -11.472 1.00 95.00 85 ASN A N 1
ATOM 672 C CA . ASN A 1 85 ? -3.483 3.246 -12.632 1.00 95.00 85 ASN A CA 1
ATOM 673 C C . ASN A 1 85 ? -2.199 4.064 -12.390 1.00 95.00 85 ASN A C 1
ATOM 675 O O . ASN A 1 85 ? -1.743 4.764 -13.295 1.00 95.00 85 ASN A O 1
ATOM 679 N N . LEU A 1 86 ? -1.632 3.985 -11.181 1.00 96.06 86 LEU A N 1
ATOM 680 C CA . LEU A 1 86 ? -0.374 4.646 -10.844 1.00 96.06 86 LEU A CA 1
ATOM 681 C C . LEU A 1 86 ? 0.756 4.020 -11.658 1.00 96.06 86 LEU A C 1
ATOM 683 O O . LEU A 1 86 ? 1.032 2.832 -11.506 1.00 96.06 86 LEU A O 1
ATOM 687 N N . THR A 1 87 ? 1.401 4.813 -12.509 1.00 95.19 87 THR A N 1
ATOM 688 C CA . THR A 1 87 ? 2.559 4.368 -13.288 1.00 95.19 87 THR A CA 1
ATOM 689 C C . THR A 1 87 ? 3.791 4.301 -12.395 1.00 95.19 87 THR A C 1
ATOM 691 O O . THR A 1 87 ? 4.182 5.304 -11.799 1.00 95.19 87 THR A O 1
ATOM 694 N N . LEU A 1 88 ? 4.415 3.129 -12.338 1.00 93.44 88 LEU A N 1
ATOM 695 C CA . LEU A 1 88 ? 5.673 2.894 -11.644 1.00 93.44 88 LEU A CA 1
ATOM 696 C C . LEU A 1 88 ? 6.809 2.824 -12.653 1.00 93.44 88 LEU A C 1
ATOM 698 O O . LEU A 1 88 ? 6.711 2.124 -13.659 1.00 93.44 88 LEU A O 1
ATOM 702 N N . ASN A 1 89 ? 7.894 3.520 -12.338 1.00 89.44 89 ASN A N 1
ATOM 703 C CA . ASN A 1 89 ? 9.155 3.487 -13.066 1.00 89.44 89 ASN A CA 1
ATOM 704 C C . ASN A 1 89 ? 10.290 3.233 -12.061 1.00 89.44 89 ASN A C 1
ATOM 706 O O . ASN 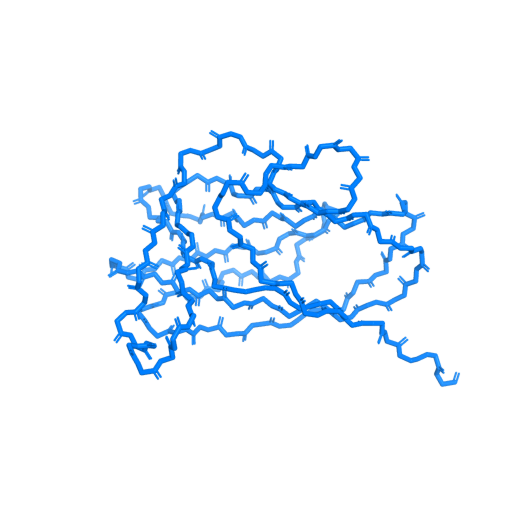A 1 89 ? 10.052 3.108 -10.859 1.00 89.44 89 ASN A O 1
ATOM 710 N N . GLN A 1 90 ? 11.535 3.240 -12.534 1.00 86.25 90 GLN A N 1
ATOM 711 C CA . GLN A 1 90 ? 12.717 3.122 -11.671 1.00 86.25 90 GLN A CA 1
ATOM 712 C C . GLN A 1 90 ? 12.852 4.273 -10.662 1.00 86.25 90 GLN A C 1
ATOM 714 O O . GLN A 1 90 ? 13.461 4.106 -9.608 1.00 86.25 90 GLN A O 1
ATOM 719 N N . HIS A 1 91 ? 12.250 5.428 -10.954 1.00 86.62 91 HIS A N 1
ATOM 720 C CA . HIS A 1 91 ? 12.173 6.543 -10.018 1.00 86.62 91 HIS A CA 1
ATOM 721 C C . HIS A 1 91 ? 11.047 6.319 -8.999 1.00 86.62 91 HIS A C 1
ATOM 723 O O . HIS A 1 91 ? 9.922 6.012 -9.407 1.00 86.62 91 HIS A O 1
ATOM 729 N N . PRO A 1 92 ? 11.312 6.503 -7.692 1.00 88.62 92 PRO A N 1
ATOM 730 C CA . PRO A 1 92 ? 10.280 6.456 -6.667 1.00 88.62 92 PRO A CA 1
ATOM 731 C C . PRO A 1 92 ? 9.154 7.459 -6.926 1.00 88.62 92 PRO A C 1
ATOM 733 O O . PRO A 1 92 ? 9.398 8.644 -7.142 1.00 88.62 92 PRO A O 1
ATOM 736 N N . VAL A 1 93 ? 7.918 6.983 -6.840 1.00 91.50 93 VAL A N 1
ATOM 737 C CA . VAL A 1 93 ? 6.697 7.776 -6.935 1.00 91.50 93 VAL A CA 1
ATOM 738 C C . VAL A 1 93 ? 5.980 7.707 -5.595 1.00 91.50 93 VAL A C 1
ATOM 740 O O . VAL A 1 93 ? 5.622 6.626 -5.124 1.00 91.50 93 VAL A O 1
ATOM 743 N N . THR A 1 94 ? 5.766 8.864 -4.978 1.00 92.19 94 THR A N 1
ATOM 744 C CA . THR A 1 94 ? 5.035 8.994 -3.714 1.00 92.19 94 THR A CA 1
ATOM 745 C C . THR A 1 94 ? 3.610 9.452 -3.989 1.00 92.19 94 THR A C 1
ATOM 747 O O . THR A 1 94 ? 3.386 10.421 -4.712 1.00 92.19 94 THR A O 1
ATOM 750 N N . THR A 1 95 ? 2.637 8.766 -3.394 1.00 94.94 95 THR A N 1
ATOM 751 C CA . THR A 1 95 ? 1.214 9.119 -3.487 1.00 94.94 95 THR A CA 1
ATOM 752 C C . THR A 1 95 ? 0.594 9.187 -2.104 1.00 94.94 95 THR A C 1
ATOM 754 O O . THR A 1 95 ? 1.039 8.488 -1.195 1.00 94.94 95 THR A O 1
ATOM 757 N N . SER A 1 96 ? -0.438 10.017 -1.952 1.00 95.88 96 SER A N 1
ATOM 758 C CA . SER A 1 96 ? -1.157 10.178 -0.690 1.00 95.88 96 SER A CA 1
ATOM 759 C C . SER A 1 96 ? -2.664 10.092 -0.896 1.00 95.88 96 SER A C 1
ATOM 761 O O . SER A 1 96 ? -3.175 10.558 -1.914 1.00 95.88 96 SER A O 1
ATOM 763 N N . TYR A 1 97 ? -3.380 9.538 0.079 1.00 96.75 97 TYR A N 1
ATOM 764 C CA . TYR A 1 97 ? -4.842 9.543 0.120 1.00 96.75 97 TYR A CA 1
ATOM 765 C C . TYR A 1 97 ? -5.368 9.651 1.555 1.00 96.75 97 TYR A C 1
ATOM 767 O O . TYR A 1 97 ? -4.729 9.198 2.504 1.00 96.75 97 TYR A O 1
ATOM 775 N N . SER A 1 98 ? -6.553 10.245 1.705 1.00 96.62 98 SER A N 1
ATOM 776 C CA . SER A 1 98 ? -7.243 10.366 2.992 1.00 96.62 98 SER A CA 1
ATOM 777 C C . SER A 1 98 ? -8.235 9.223 3.199 1.00 96.62 98 SER A C 1
ATOM 779 O O . SER A 1 98 ? -9.048 8.933 2.319 1.00 96.62 98 SER A O 1
ATOM 781 N N . ILE A 1 99 ? -8.215 8.600 4.374 1.00 95.94 99 ILE A N 1
ATOM 782 C CA . ILE A 1 99 ? -9.104 7.492 4.744 1.00 95.94 99 ILE A CA 1
ATOM 783 C C . ILE A 1 99 ? -9.676 7.690 6.150 1.00 95.94 99 ILE A C 1
ATOM 785 O O . ILE A 1 99 ? -8.995 8.185 7.045 1.00 95.94 99 ILE A O 1
ATOM 789 N N . THR A 1 100 ? -10.932 7.282 6.338 1.00 96.69 100 THR A N 1
ATOM 790 C CA . THR A 1 100 ? -11.559 7.144 7.657 1.00 96.69 100 THR A CA 1
ATOM 791 C C . THR A 1 100 ? -11.479 5.684 8.087 1.00 96.69 100 THR A C 1
ATOM 793 O O . THR A 1 100 ? -11.927 4.804 7.354 1.00 96.69 100 THR A O 1
ATOM 796 N N . ILE A 1 101 ? -10.929 5.431 9.269 1.00 96.69 101 ILE A N 1
ATOM 797 C CA . ILE A 1 101 ? -10.867 4.115 9.902 1.00 96.69 101 ILE A CA 1
ATOM 798 C C . ILE A 1 101 ? -12.025 3.979 10.887 1.00 96.69 101 ILE A C 1
ATOM 800 O O . ILE A 1 101 ? -12.207 4.837 11.751 1.00 96.69 101 ILE A O 1
ATOM 804 N N . THR A 1 102 ? -12.798 2.905 10.743 1.00 95.69 102 THR A N 1
ATOM 805 C CA . THR A 1 102 ? -13.958 2.580 11.596 1.00 95.69 102 THR A CA 1
ATOM 806 C C . THR A 1 102 ? -13.804 1.258 12.345 1.00 95.69 102 THR A C 1
ATOM 808 O O . THR A 1 102 ? -14.445 1.063 13.375 1.00 95.69 102 THR A O 1
ATOM 811 N N . ASP A 1 103 ? -12.922 0.381 11.861 1.00 94.56 103 ASP A N 1
ATOM 812 C CA . ASP A 1 103 ? -12.803 -1.006 12.324 1.00 94.56 103 ASP A CA 1
ATOM 813 C C . ASP A 1 103 ? -11.439 -1.269 12.978 1.00 94.56 103 ASP A C 1
ATOM 815 O O . ASP A 1 103 ? -10.909 -2.378 12.911 1.00 94.56 103 ASP A O 1
ATOM 819 N N . GLN A 1 104 ? -10.838 -0.218 13.544 1.00 95.06 104 GLN A N 1
ATOM 820 C CA . GLN A 1 104 ? -9.537 -0.236 14.219 1.00 95.06 104 GLN A CA 1
ATOM 821 C C . GLN A 1 104 ? -8.376 -0.807 13.378 1.00 95.06 104 GLN A C 1
ATOM 823 O O . GLN A 1 104 ? -7.366 -1.268 13.911 1.00 95.06 104 GLN A O 1
ATOM 828 N N . LYS A 1 105 ? -8.506 -0.787 12.047 1.00 94.31 105 LYS A N 1
ATOM 829 C CA . LYS A 1 105 ? -7.503 -1.329 11.127 1.00 94.31 105 LYS A CA 1
ATOM 830 C C . LYS A 1 105 ? -7.489 -0.622 9.780 1.00 94.31 105 LYS A C 1
ATOM 832 O O . LYS A 1 105 ? -8.528 -0.245 9.229 1.00 94.31 105 LYS A O 1
ATOM 837 N N . LEU A 1 106 ? -6.296 -0.542 9.213 1.00 95.12 106 LEU A N 1
ATOM 838 C CA . LEU A 1 106 ? -6.046 -0.261 7.809 1.00 95.12 106 LEU A CA 1
ATOM 839 C C . LEU A 1 106 ? -5.543 -1.540 7.137 1.00 95.12 106 LEU A C 1
ATOM 841 O O . LEU A 1 106 ? -4.580 -2.151 7.593 1.00 95.12 106 LEU A O 1
ATOM 845 N N . ILE A 1 107 ? -6.161 -1.911 6.023 1.00 95.25 107 ILE A N 1
ATOM 846 C CA . ILE A 1 107 ? -5.678 -2.935 5.099 1.00 95.25 107 ILE A CA 1
ATOM 847 C C . ILE A 1 107 ? -5.426 -2.239 3.769 1.00 95.25 107 ILE A C 1
ATOM 849 O O . ILE A 1 107 ? -6.378 -1.793 3.127 1.00 95.25 107 ILE A O 1
ATOM 853 N N . GLN A 1 108 ? -4.163 -2.136 3.368 1.00 94.94 108 GLN A N 1
ATOM 854 C CA . GLN A 1 108 ? -3.750 -1.608 2.075 1.00 94.94 108 GLN A CA 1
ATOM 855 C C . GLN A 1 108 ? -3.379 -2.764 1.144 1.00 94.94 108 GLN A C 1
ATOM 857 O O . GLN A 1 108 ? -2.571 -3.621 1.493 1.00 94.94 108 GLN A O 1
ATOM 862 N N . VAL A 1 109 ? -3.962 -2.767 -0.049 1.00 95.06 109 VAL A N 1
ATOM 863 C CA . VAL A 1 109 ? -3.667 -3.708 -1.125 1.00 95.06 109 VAL A CA 1
ATOM 864 C C . VAL A 1 109 ? -2.971 -2.964 -2.257 1.00 95.06 109 VAL A C 1
ATOM 866 O O . VAL A 1 109 ? -3.481 -1.953 -2.753 1.00 95.06 109 VAL A O 1
ATOM 869 N N . ILE A 1 110 ? -1.816 -3.485 -2.662 1.00 94.81 110 ILE A N 1
ATOM 870 C CA . ILE A 1 110 ? -1.079 -3.081 -3.857 1.00 94.81 110 ILE A CA 1
ATOM 871 C C . ILE A 1 110 ? -1.408 -4.101 -4.943 1.00 94.81 110 ILE A C 1
ATOM 873 O O . ILE A 1 110 ? -0.974 -5.248 -4.859 1.00 94.81 110 ILE A O 1
ATOM 87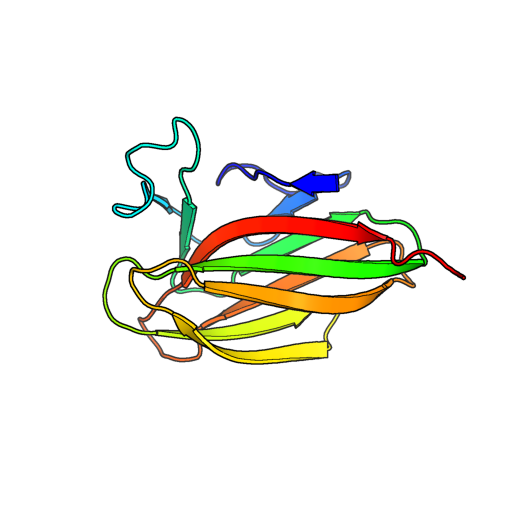7 N N . HIS A 1 111 ? -2.187 -3.687 -5.940 1.00 94.56 111 HIS A N 1
ATOM 878 C CA . HIS A 1 111 ? -2.663 -4.576 -6.999 1.00 94.56 111 HIS A CA 1
ATOM 879 C C . HIS A 1 111 ? -1.981 -4.244 -8.337 1.00 94.56 111 HIS A C 1
ATOM 881 O O . HIS A 1 111 ? -2.268 -3.182 -8.908 1.00 94.56 111 HIS A O 1
ATOM 887 N N . PRO A 1 112 ? -1.084 -5.099 -8.863 1.00 93.81 112 PRO A N 1
ATOM 888 C CA . PRO A 1 112 ? -0.540 -4.933 -10.203 1.00 93.81 112 PRO A CA 1
ATOM 889 C C . PRO A 1 112 ? -1.614 -5.146 -11.275 1.00 93.81 112 PRO A C 1
ATOM 891 O O . PRO A 1 112 ? -2.335 -6.137 -11.289 1.00 93.81 112 PRO A O 1
ATOM 894 N N . ARG A 1 113 ? -1.710 -4.206 -12.221 1.00 93.50 113 ARG A N 1
ATOM 895 C CA . ARG A 1 113 ? -2.738 -4.229 -13.280 1.00 93.50 113 ARG A CA 1
ATOM 896 C C . ARG A 1 113 ? -2.341 -5.023 -14.521 1.00 93.50 113 ARG A C 1
ATOM 898 O O . ARG A 1 113 ? -3.124 -5.116 -15.464 1.00 93.50 113 ARG A O 1
ATOM 905 N N . GLN A 1 114 ? -1.099 -5.481 -14.582 1.00 91.19 114 GLN A N 1
ATOM 906 C CA . GLN A 1 114 ? -0.506 -6.073 -15.772 1.00 91.19 114 GLN A CA 1
ATOM 907 C C . GLN A 1 114 ? 0.144 -7.394 -15.381 1.00 91.19 114 GLN A C 1
ATOM 909 O O . GLN A 1 114 ? 1.025 -7.419 -14.525 1.00 91.19 114 GLN A O 1
ATOM 914 N N . THR A 1 115 ? -0.278 -8.482 -16.020 1.00 83.75 115 THR A N 1
ATOM 915 C CA . THR A 1 115 ? 0.267 -9.820 -15.772 1.00 83.75 115 THR A CA 1
ATOM 916 C C . THR A 1 115 ? 1.779 -9.836 -15.979 1.00 83.75 115 THR A C 1
ATOM 918 O O . THR A 1 115 ? 2.279 -9.315 -16.975 1.00 83.75 115 THR A O 1
ATOM 921 N N . GLY A 1 116 ? 2.504 -10.419 -15.024 1.00 82.06 116 GLY A N 1
ATOM 922 C CA . GLY A 1 116 ? 3.965 -10.518 -15.061 1.00 82.06 116 GLY A CA 1
ATOM 923 C C . GLY A 1 116 ? 4.708 -9.220 -14.735 1.00 82.06 116 GLY A C 1
ATOM 924 O O . GLY A 1 116 ? 5.930 -9.244 -14.674 1.00 82.06 116 GLY A O 1
ATOM 925 N N . LYS A 1 117 ? 4.009 -8.101 -14.491 1.00 86.56 117 LYS A N 1
ATOM 926 C CA . LYS A 1 117 ? 4.632 -6.842 -14.067 1.00 86.56 117 LYS A CA 1
ATOM 927 C C . LYS A 1 117 ? 4.358 -6.573 -12.600 1.00 86.56 117 LYS A C 1
ATOM 929 O O . LYS A 1 117 ? 3.206 -6.518 -12.179 1.00 86.56 117 LYS A O 1
ATOM 934 N N . GLY A 1 118 ? 5.427 -6.362 -11.845 1.00 89.44 118 GLY A N 1
ATOM 935 C CA . GLY A 1 118 ? 5.337 -6.154 -10.412 1.00 89.44 118 GLY A CA 1
ATOM 936 C C . GLY A 1 118 ? 5.307 -4.710 -9.951 1.00 89.44 118 GLY A C 1
ATOM 937 O O . GLY A 1 118 ? 5.131 -3.753 -10.715 1.00 89.44 118 GLY A O 1
ATOM 938 N N . TRP A 1 119 ? 5.468 -4.596 -8.646 1.00 92.00 119 TRP A N 1
ATOM 939 C CA . TRP A 1 119 ? 5.590 -3.365 -7.898 1.00 92.00 119 TRP A CA 1
ATOM 940 C C . TRP A 1 119 ? 6.742 -3.499 -6.917 1.00 92.00 119 TRP A C 1
ATOM 942 O O . TRP A 1 119 ? 7.014 -4.581 -6.409 1.00 92.00 119 TRP A O 1
ATOM 952 N N . GLY A 1 120 ? 7.406 -2.384 -6.655 1.00 90.31 120 GLY A N 1
ATOM 953 C CA . GLY A 1 120 ? 8.305 -2.181 -5.535 1.00 90.31 120 GLY A CA 1
ATOM 954 C C . GLY A 1 120 ? 7.670 -1.197 -4.563 1.00 90.31 120 GLY A C 1
ATOM 955 O O . GLY A 1 120 ? 7.045 -0.215 -4.975 1.00 90.31 120 GLY A O 1
ATOM 956 N N . TRP A 1 121 ? 7.808 -1.455 -3.274 1.00 89.88 121 TRP A N 1
ATOM 957 C CA . TRP A 1 121 ? 7.322 -0.598 -2.206 1.00 89.88 121 TRP A CA 1
ATOM 958 C C . TRP A 1 121 ? 8.469 -0.259 -1.268 1.00 89.88 121 TRP A C 1
ATOM 960 O O . TRP A 1 121 ? 9.196 -1.143 -0.822 1.00 89.88 121 TRP A O 1
ATOM 970 N N . LEU A 1 122 ? 8.647 1.037 -1.027 1.00 86.19 122 LEU A N 1
ATOM 971 C CA . LEU A 1 122 ? 9.792 1.568 -0.291 1.00 86.19 122 LEU A CA 1
ATOM 972 C C . LEU A 1 122 ? 9.403 2.033 1.109 1.00 86.19 122 LEU A C 1
ATOM 974 O O . LEU A 1 122 ? 10.180 1.887 2.041 1.00 86.19 122 LEU A O 1
ATOM 978 N N . ASN A 1 123 ? 8.229 2.653 1.258 1.00 84.94 123 ASN A N 1
ATOM 979 C CA . ASN A 1 123 ? 7.740 3.103 2.557 1.00 84.94 123 ASN A CA 1
ATOM 980 C C . ASN A 1 123 ? 6.228 3.347 2.559 1.00 84.94 123 ASN A C 1
ATOM 982 O O . ASN A 1 123 ? 5.611 3.589 1.516 1.00 84.94 123 ASN A O 1
ATOM 986 N N . CYS A 1 124 ? 5.660 3.370 3.765 1.00 87.81 124 CYS A N 1
ATOM 987 C CA . CYS A 1 124 ? 4.329 3.902 4.020 1.00 87.81 124 CYS A CA 1
ATOM 988 C C . CYS A 1 124 ? 4.325 4.727 5.308 1.00 87.81 124 CYS A C 1
ATOM 990 O O . CYS A 1 124 ? 4.786 4.300 6.363 1.00 87.81 124 CYS A O 1
ATOM 992 N N . THR A 1 125 ? 3.777 5.931 5.237 1.00 89.56 125 THR A N 1
ATOM 993 C CA . THR A 1 125 ? 3.601 6.823 6.381 1.00 89.56 125 THR A CA 1
ATOM 994 C C . THR A 1 125 ? 2.121 7.057 6.610 1.00 89.56 125 THR A C 1
ATOM 996 O O . THR A 1 125 ? 1.386 7.363 5.675 1.00 89.56 125 THR A O 1
ATOM 999 N N . ILE A 1 126 ? 1.691 6.951 7.865 1.00 91.56 126 ILE A N 1
ATOM 1000 C CA . ILE A 1 126 ? 0.301 7.167 8.261 1.00 91.56 126 ILE A CA 1
ATOM 1001 C C . ILE A 1 126 ? 0.279 8.273 9.312 1.00 91.56 126 ILE A C 1
ATOM 1003 O O . ILE A 1 126 ? 0.919 8.173 10.369 1.00 91.56 126 ILE A O 1
ATOM 1007 N N . LYS A 1 127 ? -0.437 9.357 9.017 1.00 92.25 127 LYS A N 1
ATOM 1008 C CA . LYS A 1 127 ? -0.577 10.505 9.919 1.00 92.25 127 LYS A CA 1
ATOM 1009 C C . LYS A 1 127 ? -2.054 10.774 10.189 1.00 92.25 127 LYS A C 1
ATOM 1011 O O . LYS A 1 127 ? -2.825 10.769 9.230 1.00 92.25 127 LYS A O 1
ATOM 1016 N N . PRO A 1 128 ? -2.463 10.993 11.450 1.00 92.31 128 PRO A N 1
ATOM 1017 C CA . PRO A 1 128 ? -3.812 11.465 11.727 1.00 92.31 128 PRO A CA 1
ATOM 1018 C C . PRO A 1 128 ? -4.024 12.807 11.023 1.00 92.31 128 PRO A C 1
ATOM 1020 O O . PRO A 1 128 ? -3.113 13.635 10.963 1.00 92.31 128 PRO A O 1
ATOM 1023 N N . MET A 1 129 ? -5.212 13.004 10.461 1.00 90.44 129 MET A N 1
ATOM 1024 C CA . MET A 1 129 ? -5.657 14.330 10.058 1.00 90.44 129 MET A CA 1
ATOM 1025 C C . MET A 1 129 ? -6.076 15.036 11.336 1.00 90.44 129 MET A C 1
ATOM 1027 O O . MET A 1 129 ? -6.967 14.541 12.027 1.00 90.44 129 MET A O 1
ATOM 1031 N N . SER A 1 130 ? -5.415 16.140 11.676 1.00 77.75 130 SER A N 1
ATOM 1032 C CA . SER A 1 130 ? -5.870 16.985 12.774 1.00 77.75 130 SER A CA 1
ATOM 1033 C C . SER A 1 130 ? -7.345 17.315 12.547 1.00 77.75 130 SER A C 1
ATOM 1035 O O . SER A 1 130 ? -7.723 17.744 11.457 1.00 77.75 130 SER A O 1
ATOM 1037 N N . THR A 1 131 ? -8.179 17.054 13.548 1.00 57.09 131 THR A N 1
ATOM 1038 C CA . THR A 1 131 ? -9.483 17.702 13.648 1.00 57.09 131 THR A CA 1
ATOM 1039 C C . THR A 1 131 ? -9.202 19.163 13.967 1.00 57.09 131 THR A C 1
ATOM 1041 O O . THR A 1 131 ? -8.594 19.434 15.002 1.00 57.09 131 THR A O 1
ATOM 1044 N N . GLU A 1 132 ? -9.544 20.063 13.046 1.00 41.59 132 GLU A N 1
ATOM 1045 C CA . GLU A 1 132 ? -9.726 21.481 13.383 1.00 41.59 132 GLU A CA 1
ATOM 1046 C C . GLU A 1 132 ? -10.805 21.639 14.461 1.00 41.59 132 GLU A C 1
ATOM 1048 O O . GLU A 1 132 ? -11.763 20.825 14.458 1.00 41.59 132 GLU A O 1
#